Protein AF-A0A8J8BGA0-F1 (afdb_monomer)

pLDDT: mean 89.59, std 8.21, range [49.41, 97.62]

Radius of gyration: 19.97 Å; Cα contacts (8 Å, |Δi|>4): 51; chains: 1; bounding box: 51×30×55 Å

Mean predicted aligned error: 6.22 Å

Secondary structure (DSSP, 8-state):
-PPPP--S-HHHHHHHHHHHH--HHHHHHHHHHHHHTTGGGGHHHHHHHIIIIIHHHHHHHHHHHHHH-S-HHHHHHHH-GGGHHHHHHHHHHHHHHHHHHHHHHHHHHHHHHHTTTTTT-S-TT-

Foldseek 3Di:
DDDDDDDPDPVVVVVVVVVVVDDCCVVPVVQVCLVVVPNPVVVVVVVVCCVPPVVVVVCVVVVLCVVQVDQQLSSLCVVPVVRSVVSVVVVVVVVVCVVVVVVVVVVVVVVVVCVVVVVPDPDPPD

Sequence (126 aa):
MAQREQWGTRAGFIMAAVGSAIGLGNIWRFPYMAYDNGGGAFLIPYFFALLTAGIPIIIMEFGLGHKFKGSAPMSFAKAKQKWEWLGWWQVFVSFVISIYYVVVIAWALNYTLLATNLGWGEDTKA

Structure (mmCIF, N/CA/C/O backbone):
data_AF-A0A8J8BGA0-F1
#
_entry.id   AF-A0A8J8BGA0-F1
#
loop_
_atom_site.group_PDB
_atom_site.id
_atom_site.type_symbol
_atom_site.label_atom_id
_atom_site.label_alt_id
_atom_site.label_comp_id
_atom_site.label_asym_id
_atom_site.label_entity_id
_atom_site.label_seq_id
_atom_site.pdbx_PDB_ins_code
_atom_site.Cartn_x
_atom_site.Cartn_y
_atom_site.Cartn_z
_atom_site.occupancy
_atom_site.B_iso_or_equiv
_atom_site.auth_seq_id
_atom_site.auth_comp_id
_atom_site.auth_asym_id
_atom_site.auth_atom_id
_atom_site.pdbx_PDB_model_num
ATOM 1 N N . MET A 1 1 ? -5.602 0.100 32.604 1.00 49.41 1 MET A N 1
ATOM 2 C CA . MET A 1 1 ? -5.558 0.024 31.126 1.00 49.41 1 MET A CA 1
ATOM 3 C C . MET A 1 1 ? -4.138 0.350 30.706 1.00 49.41 1 MET A C 1
ATOM 5 O O . MET A 1 1 ? -3.647 1.382 31.138 1.00 49.41 1 MET A O 1
ATOM 9 N N . ALA A 1 2 ? -3.460 -0.528 29.964 1.00 59.03 2 ALA A N 1
ATOM 10 C CA . ALA A 1 2 ? -2.101 -0.251 29.497 1.00 59.03 2 ALA A CA 1
ATOM 11 C C . ALA A 1 2 ? -2.100 1.002 28.603 1.00 59.03 2 ALA A C 1
ATOM 13 O O . ALA A 1 2 ? -2.953 1.134 27.721 1.00 59.03 2 ALA A O 1
ATOM 14 N N . GLN A 1 3 ? -1.182 1.933 28.862 1.00 74.44 3 GLN A N 1
ATOM 15 C CA . GLN A 1 3 ? -0.995 3.122 28.037 1.00 74.44 3 GLN A CA 1
ATOM 16 C C . GLN A 1 3 ? -0.490 2.675 26.662 1.00 74.44 3 GLN A C 1
ATOM 18 O O . GLN A 1 3 ? 0.515 1.981 26.561 1.00 74.44 3 GLN A O 1
ATOM 23 N N . ARG A 1 4 ? -1.242 2.992 25.604 1.00 71.69 4 ARG A N 1
ATOM 24 C CA . ARG A 1 4 ? -0.889 2.584 24.241 1.00 71.69 4 ARG A CA 1
ATOM 25 C C . ARG A 1 4 ? 0.248 3.465 23.733 1.00 71.69 4 ARG A C 1
ATOM 27 O O . ARG A 1 4 ? 0.137 4.688 23.816 1.00 71.69 4 ARG A O 1
ATOM 34 N N . GLU A 1 5 ? 1.266 2.833 23.162 1.00 82.44 5 GLU A N 1
ATOM 35 C CA . GLU A 1 5 ? 2.367 3.524 22.492 1.00 82.44 5 GLU A CA 1
ATOM 36 C C . GLU A 1 5 ? 1.842 4.479 21.413 1.00 82.44 5 GLU A C 1
ATOM 38 O O . GLU A 1 5 ? 0.930 4.147 20.644 1.00 82.44 5 GLU A O 1
ATOM 43 N N . GLN A 1 6 ? 2.405 5.686 21.383 1.00 84.50 6 GLN A N 1
ATOM 44 C CA . GLN A 1 6 ? 2.086 6.723 20.407 1.00 84.50 6 GLN A CA 1
ATOM 45 C C . GLN A 1 6 ? 3.331 7.077 19.604 1.00 84.50 6 GLN A C 1
ATOM 47 O O . GLN A 1 6 ? 4.459 6.951 20.072 1.00 84.50 6 GLN A O 1
ATOM 52 N N . TRP A 1 7 ? 3.118 7.558 18.385 1.00 85.25 7 TRP A N 1
ATOM 53 C CA . TRP A 1 7 ? 4.201 8.064 17.556 1.00 85.25 7 TRP A CA 1
ATOM 54 C C . TRP A 1 7 ? 4.848 9.285 18.211 1.00 85.25 7 TRP A C 1
ATOM 56 O O . TRP A 1 7 ? 4.148 10.224 18.586 1.00 85.25 7 TRP A O 1
ATOM 66 N N . GLY A 1 8 ? 6.181 9.295 18.287 1.00 85.06 8 GLY A N 1
ATOM 67 C CA . GLY A 1 8 ? 6.930 10.416 18.864 1.00 85.06 8 GLY A CA 1
ATOM 68 C C . GLY A 1 8 ? 6.758 11.732 18.094 1.00 85.06 8 GLY A C 1
ATOM 69 O O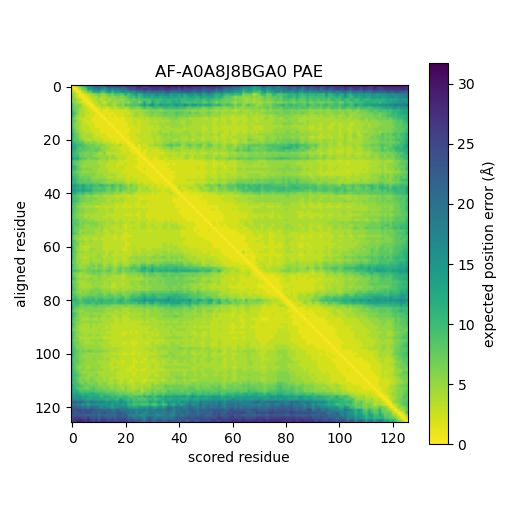 . GLY A 1 8 ? 6.835 12.803 18.686 1.00 85.06 8 GLY A O 1
ATOM 70 N N . THR A 1 9 ? 6.481 11.676 16.783 1.00 92.12 9 THR A N 1
ATOM 71 C CA . THR A 1 9 ? 6.176 12.859 15.961 1.00 92.12 9 THR A CA 1
ATOM 72 C C . THR A 1 9 ? 5.111 12.565 14.902 1.00 92.12 9 THR A C 1
ATOM 74 O O . THR A 1 9 ? 4.989 11.445 14.401 1.00 92.12 9 THR A O 1
ATOM 77 N N . ARG A 1 10 ? 4.363 13.604 14.495 1.00 88.62 10 ARG A N 1
ATOM 78 C CA . ARG A 1 10 ? 3.421 13.519 13.361 1.00 88.62 10 ARG A CA 1
ATOM 79 C C . ARG A 1 10 ? 4.135 13.218 12.044 1.00 88.62 10 ARG A C 1
ATOM 81 O O . ARG A 1 10 ? 3.620 12.453 11.239 1.00 88.62 10 ARG A O 1
ATOM 88 N N . ALA A 1 11 ? 5.322 13.790 11.844 1.00 91.44 11 ALA A N 1
ATOM 89 C CA . ALA A 1 11 ? 6.128 13.542 10.654 1.00 91.44 11 ALA A CA 1
ATOM 90 C C . ALA A 1 11 ? 6.530 12.062 10.543 1.00 91.44 11 ALA A C 1
ATOM 92 O O . ALA A 1 11 ? 6.404 11.483 9.468 1.00 91.44 11 ALA A O 1
ATOM 93 N N . GLY A 1 12 ? 6.925 11.427 11.654 1.00 91.19 12 GLY A N 1
ATOM 94 C CA . GLY A 1 12 ? 7.230 9.993 11.690 1.00 91.19 12 GLY A CA 1
ATOM 95 C C . GLY A 1 12 ? 6.030 9.125 11.308 1.00 91.19 12 GLY A C 1
ATOM 96 O O . GLY A 1 12 ? 6.167 8.209 10.501 1.00 91.19 12 GLY A O 1
ATOM 97 N N . PHE A 1 13 ? 4.838 9.465 11.808 1.00 89.06 13 PHE A N 1
ATOM 98 C CA . PHE A 1 13 ? 3.602 8.785 11.413 1.00 89.06 13 PHE A CA 1
ATOM 99 C C . PHE A 1 13 ? 3.308 8.928 9.911 1.00 89.06 13 PHE A C 1
ATOM 101 O O . PHE A 1 13 ? 3.004 7.938 9.248 1.00 89.06 13 PHE A O 1
ATOM 108 N N . ILE A 1 14 ? 3.428 10.143 9.362 1.00 90.94 14 ILE A N 1
ATOM 109 C CA . ILE A 1 14 ? 3.180 10.401 7.936 1.00 90.94 14 ILE A CA 1
ATOM 110 C C . ILE A 1 14 ? 4.177 9.627 7.069 1.00 90.94 14 ILE A C 1
ATOM 112 O O . ILE A 1 14 ? 3.763 8.983 6.110 1.00 90.94 14 ILE A O 1
ATOM 116 N N . MET A 1 15 ? 5.466 9.631 7.416 1.00 92.00 15 MET A N 1
ATOM 117 C CA . MET A 1 15 ? 6.483 8.884 6.669 1.00 92.00 15 MET A CA 1
ATOM 118 C C . MET A 1 15 ? 6.222 7.375 6.687 1.00 92.00 15 MET A C 1
ATOM 120 O O . MET A 1 15 ? 6.322 6.737 5.642 1.00 92.00 15 MET A O 1
ATOM 124 N N . ALA A 1 16 ? 5.821 6.809 7.830 1.00 91.19 16 ALA A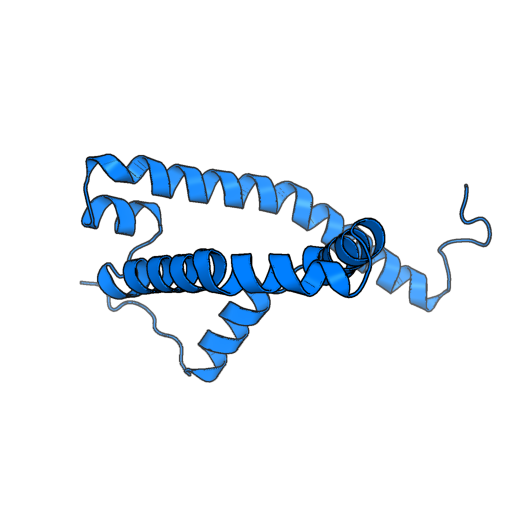 N 1
ATOM 125 C CA . ALA A 1 16 ? 5.450 5.397 7.915 1.00 91.19 16 ALA A CA 1
ATOM 126 C C . ALA A 1 16 ? 4.222 5.068 7.046 1.00 91.19 16 ALA A C 1
ATOM 128 O O . ALA A 1 16 ? 4.213 4.058 6.343 1.00 91.19 16 ALA A O 1
ATOM 129 N N . ALA A 1 17 ? 3.205 5.937 7.043 1.00 89.69 17 ALA A N 1
ATOM 130 C CA . ALA A 1 17 ? 2.012 5.763 6.216 1.00 89.69 17 ALA A CA 1
ATOM 131 C C . ALA A 1 17 ? 2.329 5.855 4.713 1.00 89.69 17 ALA A C 1
ATOM 133 O O . ALA A 1 17 ? 1.889 5.008 3.939 1.00 89.69 17 ALA A O 1
ATOM 134 N N . VAL A 1 18 ? 3.131 6.841 4.300 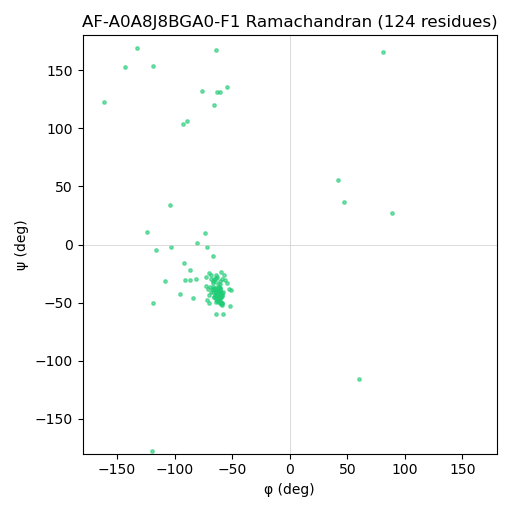1.00 91.25 18 VAL A N 1
ATOM 135 C CA . VAL A 1 18 ? 3.571 7.002 2.904 1.00 91.25 18 VAL A CA 1
ATOM 136 C C . VAL A 1 18 ? 4.434 5.818 2.467 1.00 91.25 18 VAL A C 1
ATOM 138 O O . VAL A 1 18 ? 4.199 5.264 1.396 1.00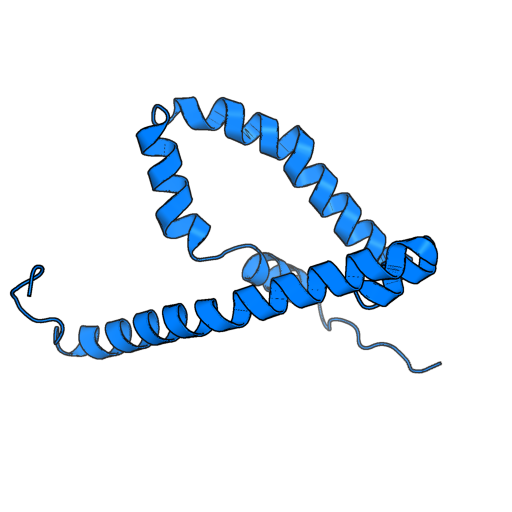 91.25 18 VAL A O 1
ATOM 141 N N . GLY A 1 19 ? 5.372 5.374 3.308 1.00 89.50 19 GLY A N 1
ATOM 142 C CA . GLY A 1 19 ? 6.199 4.195 3.038 1.00 89.50 19 GLY A CA 1
ATOM 143 C C . GLY A 1 19 ? 5.384 2.905 2.911 1.00 89.50 19 GLY A C 1
ATOM 144 O O . GLY A 1 19 ? 5.703 2.062 2.083 1.00 89.50 19 GLY A O 1
ATOM 145 N N . SER A 1 20 ? 4.291 2.772 3.670 1.00 88.62 20 SER A N 1
ATOM 146 C CA . SER A 1 20 ? 3.358 1.649 3.524 1.00 88.62 20 SER A CA 1
ATOM 147 C C . SER A 1 20 ? 2.496 1.736 2.258 1.00 88.62 20 SER A C 1
ATOM 149 O O . SER A 1 20 ? 2.036 0.703 1.777 1.00 88.62 20 SER A O 1
ATOM 151 N N . ALA A 1 21 ? 2.223 2.940 1.748 1.00 88.75 21 ALA A N 1
ATOM 152 C CA . ALA A 1 21 ? 1.365 3.152 0.581 1.00 88.75 21 ALA A CA 1
ATOM 153 C C . ALA A 1 21 ? 2.131 3.063 -0.751 1.00 88.75 21 ALA A C 1
ATOM 155 O O . ALA A 1 21 ? 1.563 2.669 -1.771 1.00 88.75 21 ALA A O 1
ATOM 156 N N . ILE A 1 22 ? 3.415 3.435 -0.765 1.00 89.12 22 ILE A N 1
ATOM 157 C CA . ILE A 1 22 ? 4.257 3.399 -1.963 1.00 89.12 22 ILE A CA 1
ATOM 158 C C . ILE A 1 22 ? 4.939 2.031 -2.069 1.00 89.12 22 ILE A C 1
ATOM 160 O O . ILE A 1 22 ? 5.890 1.740 -1.353 1.00 89.12 22 ILE A O 1
ATOM 164 N N . GLY A 1 23 ? 4.467 1.201 -3.002 1.00 87.44 23 GLY A N 1
ATOM 165 C CA . GLY A 1 23 ? 5.055 -0.108 -3.306 1.00 87.44 23 GLY A CA 1
ATOM 166 C C . GLY A 1 23 ? 5.539 -0.242 -4.751 1.00 87.44 23 GLY A C 1
ATOM 167 O O . GLY A 1 23 ? 5.395 0.671 -5.565 1.00 87.44 23 GLY A O 1
ATOM 168 N N . LEU A 1 24 ? 6.038 -1.434 -5.098 1.00 86.81 24 LEU A N 1
ATOM 169 C CA . LEU A 1 24 ? 6.511 -1.774 -6.452 1.00 86.81 24 LEU A CA 1
ATOM 170 C C . LEU A 1 24 ? 5.439 -1.558 -7.531 1.00 86.81 24 LEU A C 1
ATOM 172 O O . LEU A 1 24 ? 5.751 -1.183 -8.658 1.00 86.81 24 LEU A O 1
ATOM 176 N N . GLY A 1 25 ? 4.161 -1.718 -7.167 1.00 86.00 25 GLY A N 1
ATOM 177 C CA . GLY A 1 25 ? 3.020 -1.432 -8.038 1.00 86.00 25 GLY A CA 1
ATOM 178 C C . GLY A 1 25 ? 3.069 -0.038 -8.672 1.00 86.00 25 GLY A C 1
ATOM 179 O O . GLY A 1 25 ? 2.787 0.094 -9.864 1.00 86.00 25 GLY A O 1
ATOM 180 N N . ASN A 1 26 ? 3.501 0.975 -7.917 1.00 90.62 26 ASN A N 1
ATOM 181 C CA . ASN A 1 26 ? 3.596 2.349 -8.413 1.00 90.62 26 ASN A CA 1
ATOM 182 C C . ASN A 1 26 ? 4.726 2.521 -9.437 1.00 90.62 26 ASN A C 1
ATOM 184 O O . ASN A 1 26 ? 4.648 3.411 -10.276 1.00 90.62 26 ASN A O 1
ATOM 188 N N . ILE A 1 27 ? 5.749 1.664 -9.388 1.00 89.38 27 ILE A N 1
ATOM 189 C CA . ILE A 1 27 ? 6.915 1.728 -10.274 1.00 89.38 27 ILE A CA 1
ATOM 190 C C . ILE A 1 27 ? 6.623 1.033 -11.603 1.00 89.38 27 ILE A C 1
ATOM 192 O O . ILE A 1 27 ? 6.923 1.586 -12.653 1.00 89.38 27 ILE A O 1
ATOM 196 N N . TRP A 1 28 ? 6.027 -0.164 -11.580 1.00 89.31 28 TRP A N 1
ATOM 197 C CA . TRP A 1 28 ? 5.898 -0.980 -12.796 1.00 89.31 28 TRP A CA 1
ATOM 198 C C . TRP A 1 28 ? 4.483 -1.077 -13.376 1.00 89.31 28 TRP A C 1
ATOM 200 O O . TRP A 1 28 ? 4.313 -1.162 -14.586 1.00 89.31 28 TRP A O 1
ATOM 210 N N . ARG A 1 29 ? 3.439 -1.026 -12.542 1.00 92.56 29 ARG A N 1
ATOM 211 C CA . ARG A 1 29 ? 2.069 -1.381 -12.929 1.00 92.56 29 ARG A CA 1
ATOM 212 C C . ARG A 1 29 ? 1.314 -0.133 -13.318 1.00 92.56 29 ARG A C 1
ATOM 214 O O . ARG A 1 29 ? 0.607 -0.156 -14.313 1.00 92.56 29 ARG A O 1
ATOM 221 N N . PHE A 1 30 ? 1.476 0.950 -12.559 1.00 93.94 30 PHE A N 1
ATOM 222 C CA . PHE A 1 30 ? 0.858 2.222 -12.912 1.00 93.94 30 PHE A CA 1
ATOM 223 C C . PHE A 1 30 ? 1.309 2.717 -14.300 1.00 93.94 30 PHE A C 1
ATOM 225 O O . PHE A 1 30 ? 0.429 2.963 -15.123 1.00 93.94 30 PHE A O 1
ATOM 232 N N . PRO A 1 31 ? 2.618 2.777 -14.631 1.00 94.06 31 PRO A N 1
ATOM 233 C CA . PRO A 1 31 ? 3.043 3.208 -15.964 1.00 94.06 31 PRO A CA 1
ATOM 234 C C . PRO A 1 31 ? 2.591 2.251 -17.065 1.00 94.06 31 PRO A C 1
ATOM 236 O O . PRO A 1 31 ? 2.155 2.708 -18.116 1.00 94.06 31 PRO A O 1
ATOM 239 N N . TYR A 1 32 ? 2.635 0.938 -16.809 1.00 94.00 32 TYR A N 1
ATOM 240 C CA . TYR A 1 32 ? 2.159 -0.071 -17.755 1.00 94.00 32 TYR A CA 1
ATOM 241 C C . TYR A 1 32 ? 0.666 0.094 -18.067 1.00 94.00 32 TYR A C 1
ATOM 243 O O . TYR A 1 32 ? 0.286 0.176 -19.229 1.00 94.00 32 TYR A O 1
ATOM 251 N N . MET A 1 33 ? -0.177 0.228 -17.038 1.00 94.38 33 MET A N 1
ATOM 252 C CA . MET A 1 33 ? -1.615 0.445 -17.214 1.00 94.38 33 MET A CA 1
ATOM 253 C C . MET A 1 33 ? -1.902 1.776 -17.907 1.00 94.38 33 MET A C 1
ATOM 255 O O . MET A 1 33 ? -2.766 1.822 -18.776 1.00 94.38 33 MET A O 1
ATOM 259 N N . ALA A 1 34 ? -1.182 2.843 -17.552 1.00 94.69 34 ALA A N 1
ATOM 260 C CA . ALA A 1 34 ? -1.329 4.129 -18.219 1.00 94.69 34 ALA A CA 1
ATOM 261 C C . ALA A 1 34 ? -0.985 4.011 -19.706 1.00 94.69 34 ALA A C 1
ATOM 263 O O . ALA A 1 34 ? -1.768 4.452 -20.536 1.00 94.69 34 ALA A O 1
ATOM 264 N N . TYR A 1 35 ? 0.132 3.366 -20.048 1.00 94.12 35 TYR A N 1
ATOM 265 C CA . TYR A 1 35 ? 0.539 3.143 -21.434 1.00 94.12 35 TYR A CA 1
ATOM 266 C C . TYR A 1 35 ? -0.508 2.344 -22.225 1.00 94.12 35 TYR A C 1
ATOM 268 O O . TYR A 1 35 ? -0.964 2.809 -23.268 1.00 94.12 35 TYR A O 1
ATOM 276 N N . ASP A 1 36 ? -0.943 1.200 -21.694 1.00 95.88 36 ASP A N 1
ATOM 277 C CA . ASP A 1 36 ? -1.869 0.281 -22.369 1.00 95.88 36 ASP A CA 1
ATOM 278 C C . ASP A 1 36 ? -3.291 0.862 -22.521 1.00 95.88 36 ASP A C 1
ATOM 280 O O . ASP A 1 36 ? -4.010 0.546 -23.464 1.00 95.88 36 ASP A O 1
ATOM 284 N N . ASN A 1 37 ? -3.691 1.786 -21.637 1.00 94.88 37 ASN A N 1
ATOM 285 C CA . ASN A 1 37 ? -5.031 2.388 -21.619 1.00 94.88 37 ASN A CA 1
ATOM 286 C C . ASN A 1 37 ? -5.068 3.820 -22.187 1.00 94.88 37 ASN A C 1
ATOM 288 O O . ASN A 1 37 ? -5.846 4.662 -21.732 1.00 94.88 37 ASN A O 1
ATOM 292 N N . GLY A 1 38 ? -4.240 4.114 -23.192 1.00 91.88 38 GLY A N 1
ATOM 293 C CA . GLY A 1 38 ? -4.290 5.394 -23.914 1.00 91.88 38 GLY A CA 1
ATOM 294 C C . GLY A 1 38 ? -3.428 6.509 -23.311 1.00 91.88 38 GLY A C 1
ATOM 295 O O . GLY A 1 38 ? -3.725 7.695 -23.478 1.00 91.88 38 GLY A O 1
ATOM 296 N N . GLY A 1 39 ? -2.356 6.148 -22.605 1.00 93.56 39 GLY A N 1
ATOM 297 C CA . GLY A 1 39 ? -1.348 7.064 -22.074 1.00 93.56 39 GLY A CA 1
ATOM 298 C C . GLY A 1 39 ? -1.933 8.093 -21.110 1.00 93.56 39 GLY A C 1
ATOM 299 O O . GLY A 1 39 ? -2.450 7.766 -20.045 1.00 93.56 39 GLY A O 1
ATOM 300 N N . GLY A 1 40 ? -1.860 9.370 -21.489 1.00 92.62 40 GLY A N 1
ATOM 301 C CA . GLY A 1 40 ? -2.378 10.471 -20.674 1.00 92.62 40 GLY A CA 1
ATOM 302 C C . GLY A 1 40 ? -3.898 10.443 -20.475 1.00 92.62 40 GLY A C 1
ATOM 303 O O . GLY A 1 40 ? -4.378 10.922 -19.450 1.00 92.62 40 GLY A O 1
ATOM 304 N N . ALA A 1 41 ? -4.662 9.846 -21.399 1.00 95.12 41 ALA A N 1
ATOM 305 C CA . ALA A 1 41 ? -6.121 9.766 -21.281 1.00 95.12 41 ALA A CA 1
ATOM 306 C C . ALA A 1 41 ? -6.565 8.897 -20.090 1.00 95.12 41 ALA A C 1
ATOM 308 O O . ALA A 1 41 ? -7.580 9.197 -19.460 1.00 95.12 41 ALA A O 1
ATOM 309 N N . PHE A 1 42 ? -5.768 7.888 -19.718 1.00 95.62 42 PHE A N 1
ATOM 310 C CA . PHE A 1 42 ? -5.997 7.038 -18.545 1.00 95.62 42 PHE A CA 1
ATOM 311 C C . PHE A 1 42 ? -6.087 7.833 -17.232 1.00 95.62 42 PHE A C 1
ATOM 313 O O . PHE A 1 42 ? -6.762 7.413 -16.290 1.00 95.62 42 PHE A O 1
ATOM 320 N N . LEU A 1 43 ? -5.460 9.013 -17.162 1.00 95.44 43 LEU A N 1
ATOM 321 C CA . LEU A 1 43 ? -5.481 9.840 -15.957 1.00 95.44 43 LEU A CA 1
ATOM 322 C C . LEU A 1 43 ? -6.888 10.336 -15.601 1.00 95.44 43 LEU A C 1
ATOM 324 O O . LEU A 1 43 ? -7.179 10.516 -14.422 1.00 95.44 43 LEU A O 1
ATOM 328 N N . ILE A 1 44 ? -7.778 10.515 -16.582 1.00 96.31 44 ILE A N 1
ATOM 329 C CA . ILE A 1 44 ? -9.146 10.996 -16.344 1.00 96.31 44 ILE A CA 1
ATOM 330 C C . ILE A 1 44 ? -9.949 9.994 -15.489 1.00 96.31 44 ILE A C 1
ATOM 332 O O . ILE A 1 44 ? -10.361 10.364 -14.384 1.00 96.31 44 ILE A O 1
ATOM 336 N N . PRO A 1 45 ? -10.155 8.728 -15.917 1.00 95.88 45 PRO A N 1
ATOM 337 C CA . PRO A 1 45 ? -10.835 7.741 -15.081 1.00 95.88 45 PRO A CA 1
ATOM 338 C C . PRO A 1 4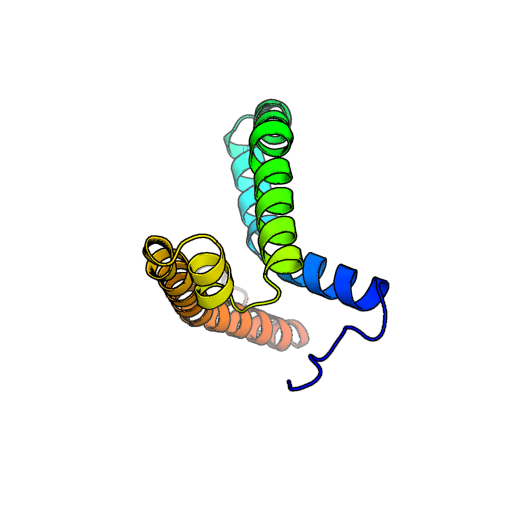5 ? -10.042 7.407 -13.810 1.00 95.88 45 PRO A C 1
ATOM 340 O O . PRO A 1 45 ? -10.655 7.150 -12.773 1.00 95.88 45 PRO A O 1
ATOM 343 N N . TYR A 1 46 ? -8.704 7.465 -13.845 1.00 95.44 46 TYR A N 1
ATOM 344 C CA . TYR A 1 46 ? -7.869 7.262 -12.659 1.00 95.44 46 TYR A CA 1
ATOM 345 C C . TYR A 1 46 ? -8.159 8.298 -11.565 1.00 95.44 46 TYR A C 1
ATOM 347 O O . TYR A 1 46 ? -8.428 7.925 -10.423 1.00 95.44 46 TYR A O 1
ATOM 355 N N . PHE A 1 47 ? -8.164 9.594 -11.896 1.00 96.38 47 PHE A N 1
ATOM 356 C CA . PHE A 1 47 ? -8.477 10.644 -10.927 1.00 96.38 47 PHE A CA 1
ATOM 357 C C . PHE A 1 47 ? -9.927 10.581 -10.463 1.00 96.38 47 PHE A C 1
ATOM 359 O O . PHE A 1 47 ? -10.192 10.782 -9.279 1.00 96.38 47 PHE A O 1
ATOM 366 N N . PHE A 1 48 ? -10.862 10.240 -11.350 1.00 97.62 48 PHE A N 1
ATOM 367 C CA . PHE A 1 48 ? -12.250 10.030 -10.953 1.00 97.62 48 PHE A CA 1
ATOM 368 C C . PHE A 1 48 ? -12.373 8.921 -9.894 1.00 97.62 48 PHE A C 1
ATOM 370 O O . PHE A 1 48 ? -12.958 9.146 -8.834 1.00 97.62 48 PHE A O 1
ATOM 377 N N . ALA A 1 49 ? -11.766 7.752 -10.125 1.00 96.62 49 ALA A N 1
ATOM 378 C CA . ALA A 1 49 ? -11.755 6.648 -9.163 1.00 96.62 49 ALA A CA 1
ATOM 379 C C . ALA A 1 49 ? -10.997 7.001 -7.870 1.00 96.62 49 ALA A C 1
ATOM 381 O O . ALA A 1 49 ? -11.424 6.635 -6.773 1.00 96.62 49 ALA A O 1
ATOM 382 N N . LEU A 1 50 ? -9.899 7.755 -7.973 1.00 95.81 50 LEU A N 1
ATOM 383 C CA . LEU A 1 50 ? -9.130 8.216 -6.819 1.00 95.81 50 LEU A CA 1
ATOM 384 C C . LEU A 1 50 ? -9.968 9.122 -5.910 1.00 95.81 50 LEU A C 1
ATOM 386 O O . LEU A 1 50 ? -9.992 8.914 -4.700 1.00 95.81 50 LEU A O 1
ATOM 390 N N . LEU A 1 51 ? -10.663 10.107 -6.480 1.00 96.88 51 LEU A N 1
ATOM 391 C CA . LEU A 1 51 ? -11.455 11.071 -5.716 1.00 96.88 51 LEU A CA 1
ATOM 392 C C . LEU A 1 51 ? -12.738 10.453 -5.144 1.00 96.88 51 LEU A C 1
ATOM 394 O O . LEU A 1 51 ? -13.142 10.808 -4.039 1.00 96.88 51 LEU A O 1
ATOM 398 N N . THR A 1 52 ? -13.376 9.533 -5.874 1.00 96.69 52 THR A N 1
ATOM 399 C CA . THR A 1 52 ? -14.681 8.963 -5.486 1.00 96.69 52 THR A CA 1
ATOM 400 C C . THR A 1 52 ? -14.583 7.701 -4.636 1.00 96.69 52 THR A C 1
ATOM 402 O O . THR A 1 52 ? -15.449 7.475 -3.794 1.00 96.69 52 THR A O 1
ATOM 405 N N . ALA A 1 53 ? -13.541 6.889 -4.817 1.00 95.31 53 ALA A N 1
ATOM 406 C CA . ALA A 1 53 ? -13.358 5.638 -4.084 1.00 95.31 53 ALA A CA 1
ATOM 407 C C . ALA A 1 53 ? -12.068 5.641 -3.257 1.00 95.31 53 ALA A C 1
ATOM 409 O O . ALA A 1 53 ? -12.119 5.391 -2.056 1.00 95.31 53 ALA A O 1
ATOM 410 N N . GLY A 1 54 ? -10.923 5.981 -3.856 1.00 94.44 54 GLY A N 1
ATOM 411 C CA . GLY A 1 54 ? -9.620 5.898 -3.185 1.00 94.44 54 GLY A CA 1
ATOM 412 C C . GLY A 1 54 ? -9.533 6.732 -1.902 1.00 94.44 54 GLY A C 1
ATOM 413 O O . GLY A 1 54 ? -9.323 6.192 -0.815 1.00 94.44 54 GLY A O 1
ATOM 414 N N . ILE A 1 55 ? -9.733 8.048 -2.013 1.00 94.94 55 ILE A N 1
ATOM 415 C CA . ILE A 1 55 ? -9.658 8.978 -0.877 1.00 94.94 55 ILE A CA 1
ATOM 416 C C . ILE A 1 55 ? -10.733 8.666 0.180 1.00 94.94 55 ILE A C 1
ATOM 418 O O . ILE A 1 55 ? -10.371 8.549 1.355 1.00 94.94 55 ILE A O 1
ATOM 422 N N . PRO A 1 56 ? -12.024 8.480 -0.170 1.00 96.31 56 PRO A N 1
ATOM 423 C CA . PRO A 1 56 ? -13.049 8.177 0.828 1.00 96.31 56 PRO A CA 1
ATOM 424 C C . PRO A 1 56 ? -12.794 6.883 1.606 1.00 96.31 56 PRO A C 1
ATOM 426 O O . PRO A 1 56 ? -13.003 6.862 2.819 1.00 96.31 56 PRO A O 1
ATOM 429 N N . ILE A 1 57 ? -12.305 5.825 0.947 1.00 94.94 57 ILE A N 1
ATOM 430 C CA . ILE A 1 57 ? -11.986 4.552 1.613 1.00 94.94 57 ILE A CA 1
ATOM 431 C C . ILE A 1 57 ? -10.828 4.735 2.599 1.00 94.94 57 ILE A C 1
ATOM 433 O O . ILE A 1 57 ? -10.943 4.324 3.751 1.00 94.94 57 ILE A O 1
ATOM 437 N N . ILE A 1 58 ? -9.756 5.427 2.202 1.00 93.38 58 ILE A N 1
ATOM 438 C CA . ILE A 1 58 ? -8.613 5.701 3.088 1.00 93.38 58 ILE A CA 1
ATOM 439 C C . ILE A 1 58 ? -9.043 6.521 4.315 1.00 93.38 58 ILE A C 1
ATOM 441 O O . ILE A 1 58 ? -8.657 6.209 5.444 1.00 93.38 58 ILE A O 1
ATOM 445 N N . ILE A 1 59 ? -9.875 7.552 4.124 1.00 93.62 59 ILE A N 1
ATOM 446 C CA . ILE A 1 59 ? -10.418 8.352 5.234 1.00 93.62 59 ILE A CA 1
ATOM 447 C C . ILE A 1 59 ? -11.264 7.478 6.166 1.00 93.62 59 ILE A C 1
ATOM 449 O O . ILE A 1 59 ? -11.164 7.607 7.388 1.00 93.62 59 ILE A O 1
ATOM 453 N N . MET A 1 60 ? -12.075 6.575 5.611 1.00 93.06 60 MET A N 1
ATOM 454 C CA . MET A 1 60 ? -12.891 5.646 6.389 1.00 93.06 60 MET A CA 1
ATOM 455 C C . MET A 1 60 ? -12.025 4.705 7.237 1.00 93.06 60 MET A C 1
ATOM 457 O O . MET A 1 60 ? -12.286 4.554 8.432 1.00 93.06 60 MET A O 1
ATOM 461 N N . GLU A 1 61 ? -10.977 4.115 6.660 1.00 90.81 61 GLU A N 1
ATOM 462 C CA . GLU A 1 61 ? -10.064 3.210 7.367 1.00 90.81 61 GLU A CA 1
ATOM 463 C C . GLU A 1 61 ? -9.290 3.924 8.481 1.00 90.81 61 GLU A C 1
ATOM 465 O O . GLU A 1 61 ? -9.267 3.453 9.625 1.00 90.81 61 GLU A O 1
ATOM 470 N N . PHE A 1 62 ? -8.727 5.104 8.198 1.00 89.19 62 PHE A N 1
ATOM 471 C CA . PHE A 1 62 ? -8.062 5.908 9.224 1.00 89.19 62 PHE A CA 1
ATOM 472 C C . PHE A 1 62 ? -9.034 6.361 10.315 1.00 89.19 62 PHE A C 1
ATOM 474 O O . PHE A 1 62 ? -8.689 6.318 11.499 1.00 89.19 62 PHE A O 1
ATOM 481 N N . GLY A 1 63 ? -10.259 6.743 9.948 1.00 91.12 63 GLY A N 1
ATOM 482 C CA . GLY A 1 63 ? -11.314 7.102 10.893 1.00 91.12 63 GLY A CA 1
ATOM 483 C C . GLY A 1 63 ? -11.680 5.944 11.823 1.00 91.12 63 GLY A C 1
ATOM 484 O O . GLY A 1 63 ? -11.775 6.133 13.039 1.00 91.12 63 GLY A O 1
ATOM 485 N N . LEU A 1 64 ? -11.814 4.730 11.280 1.00 90.94 64 LEU A N 1
ATOM 486 C CA . LEU A 1 64 ? -12.081 3.512 12.048 1.00 90.94 64 LEU A CA 1
ATOM 487 C C . LEU A 1 64 ? -10.941 3.221 13.037 1.00 90.94 64 LEU A C 1
ATOM 489 O O . LEU A 1 64 ? -11.184 3.028 14.233 1.00 90.94 64 LEU A O 1
ATOM 493 N N . GLY A 1 65 ? -9.695 3.251 12.555 1.00 88.56 65 GLY A N 1
ATOM 494 C CA . GLY A 1 65 ? -8.503 3.030 13.374 1.00 88.56 65 GLY A CA 1
ATOM 495 C C . GLY A 1 65 ? -8.345 4.072 14.485 1.00 88.56 65 GLY A C 1
ATOM 496 O O . GLY A 1 65 ? -8.051 3.720 15.630 1.00 88.56 65 GLY A O 1
ATOM 497 N N . HIS A 1 66 ? -8.613 5.346 14.185 1.00 87.38 66 HIS A N 1
ATOM 498 C CA . HIS A 1 66 ? -8.518 6.437 15.154 1.00 87.38 66 HIS A CA 1
ATOM 499 C C . HIS A 1 66 ? -9.629 6.389 16.213 1.00 8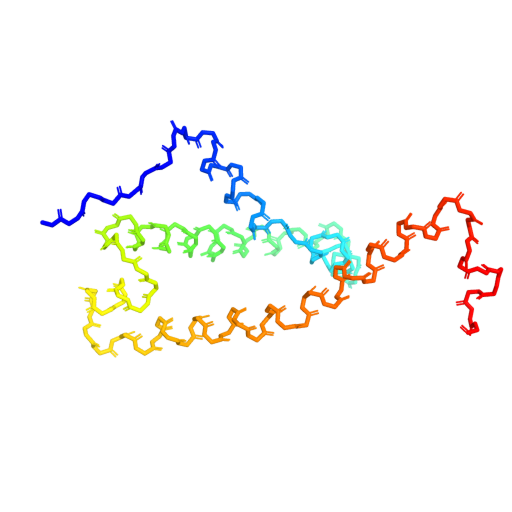7.38 66 HIS A C 1
ATOM 501 O O . HIS A 1 66 ? -9.366 6.652 17.389 1.00 87.38 66 HIS A O 1
ATOM 507 N N . LYS A 1 67 ? -10.859 6.025 15.821 1.00 88.94 67 LYS A N 1
ATOM 508 C CA . LYS A 1 67 ? -12.016 5.933 16.723 1.00 88.94 67 LYS A CA 1
ATOM 509 C C . LYS A 1 67 ? -11.897 4.761 17.692 1.00 88.94 67 LYS A C 1
ATOM 511 O O . LYS A 1 67 ? -12.070 4.934 18.895 1.00 88.94 67 LYS A O 1
ATOM 516 N N . PHE A 1 68 ? -11.615 3.565 17.178 1.00 89.00 68 PHE A N 1
ATOM 517 C CA . PHE A 1 68 ? -11.653 2.342 17.983 1.00 89.00 68 PHE A CA 1
ATOM 518 C C . PHE A 1 68 ? -10.312 1.977 18.616 1.00 89.00 68 PHE A C 1
ATOM 520 O O . PHE A 1 68 ? -10.296 1.171 19.559 1.00 89.00 68 PHE A O 1
ATOM 527 N N . LYS A 1 69 ? -9.214 2.583 18.131 1.00 83.81 69 LYS A N 1
ATOM 528 C CA . LYS A 1 69 ? -7.842 2.415 18.632 1.00 83.81 69 LYS A CA 1
ATOM 529 C C . LYS A 1 69 ? -7.574 0.943 18.943 1.00 83.81 69 LYS A C 1
ATOM 531 O O . LYS A 1 69 ? -7.287 0.580 20.081 1.00 83.81 69 LYS A O 1
ATOM 536 N N . GLY A 1 70 ? -7.772 0.078 17.953 1.00 83.81 70 GLY A N 1
ATOM 537 C CA . GLY A 1 70 ? -7.639 -1.379 18.033 1.00 83.81 70 GLY A CA 1
ATOM 538 C C . GLY A 1 70 ? -6.813 -1.918 16.865 1.00 83.81 70 GLY A C 1
ATOM 539 O O . GLY A 1 70 ? -6.508 -1.176 15.935 1.00 83.81 70 GLY A O 1
ATOM 540 N N . SER A 1 71 ? -6.419 -3.191 16.918 1.00 86.62 71 SER A N 1
ATOM 541 C CA . SER A 1 71 ? -5.992 -3.922 15.711 1.00 86.62 71 SER A CA 1
ATOM 542 C C . SER A 1 71 ? -7.166 -4.048 14.729 1.00 86.62 71 SER A C 1
ATOM 544 O O . SER A 1 71 ? -8.302 -3.781 15.121 1.00 86.62 71 SER A O 1
ATOM 546 N N . ALA A 1 72 ? -6.937 -4.455 13.474 1.00 89.12 72 ALA A N 1
ATOM 547 C CA . ALA A 1 72 ? -8.024 -4.572 12.493 1.00 89.12 72 ALA A CA 1
ATOM 548 C C . ALA A 1 72 ? -9.217 -5.414 13.016 1.00 89.12 72 ALA A C 1
ATOM 550 O O . ALA A 1 72 ? -10.314 -4.855 13.098 1.00 89.12 72 ALA A O 1
ATOM 551 N N . PRO A 1 73 ? -9.044 -6.658 13.523 1.00 90.62 73 PRO A N 1
ATOM 552 C CA . PRO A 1 73 ? -10.158 -7.437 14.086 1.00 90.62 73 PRO A CA 1
ATOM 553 C C . PRO A 1 73 ? -10.853 -6.741 15.259 1.00 90.62 73 PRO A C 1
ATOM 555 O O . PRO A 1 73 ? -12.078 -6.665 15.307 1.00 90.62 73 PRO A O 1
ATOM 558 N N . MET A 1 74 ? -10.077 -6.150 16.173 1.00 89.38 74 MET A N 1
ATOM 559 C CA . MET A 1 74 ? -10.616 -5.468 17.351 1.00 89.38 74 MET A CA 1
ATOM 560 C C . MET A 1 74 ? -11.406 -4.204 16.983 1.00 89.38 74 MET A C 1
ATOM 562 O O . MET A 1 74 ? -12.426 -3.913 17.605 1.00 89.38 74 MET A O 1
ATOM 566 N N . SER A 1 75 ? -10.952 -3.441 15.988 1.00 90.81 75 SER A N 1
ATOM 567 C CA . SER A 1 75 ? -11.640 -2.235 15.518 1.00 90.81 75 SER A CA 1
ATOM 568 C C . SER A 1 75 ? -12.977 -2.585 14.863 1.00 90.81 75 SER A C 1
ATOM 570 O O . SER A 1 75 ? -13.980 -1.934 15.153 1.00 90.81 75 SER A O 1
ATOM 572 N N . PHE A 1 76 ? -13.027 -3.661 14.068 1.00 90.50 76 PHE A N 1
ATOM 573 C CA . PHE A 1 76 ? -14.284 -4.158 13.504 1.00 90.50 76 PHE A CA 1
ATOM 574 C C . PHE A 1 76 ? -15.215 -4.751 14.566 1.00 90.50 76 PHE A C 1
ATOM 576 O O . PHE A 1 76 ? -16.405 -4.444 14.552 1.00 90.50 76 PHE A O 1
ATOM 583 N N . ALA A 1 77 ? -14.693 -5.511 15.533 1.00 90.44 77 ALA A N 1
ATOM 584 C CA . ALA A 1 77 ? -15.482 -6.057 16.638 1.00 90.44 77 ALA A CA 1
ATOM 585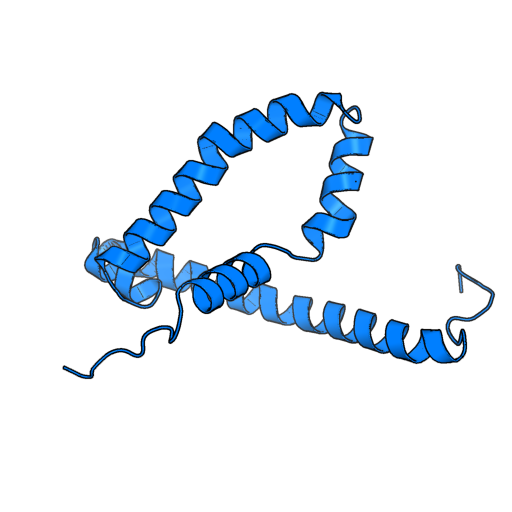 C C . ALA A 1 77 ? -16.134 -4.952 17.489 1.00 90.44 77 ALA A C 1
ATOM 587 O O . ALA A 1 77 ? -17.314 -5.045 17.828 1.00 90.44 77 ALA A O 1
ATOM 588 N N . LYS A 1 78 ? -15.390 -3.872 17.784 1.00 89.00 78 LYS A N 1
ATOM 589 C CA . LYS A 1 78 ? -15.906 -2.698 18.511 1.00 89.00 78 LYS A CA 1
ATOM 590 C C . LYS A 1 78 ? -16.927 -1.891 17.706 1.00 89.00 78 LYS A C 1
ATOM 592 O O . LYS A 1 78 ? -17.795 -1.265 18.306 1.00 89.00 78 LYS A O 1
ATOM 597 N N . ALA A 1 79 ? -16.828 -1.884 16.376 1.00 87.81 79 ALA A N 1
ATOM 598 C CA . ALA A 1 79 ? -17.837 -1.270 15.517 1.00 87.81 79 ALA A CA 1
ATOM 599 C C . ALA A 1 79 ? -19.129 -2.098 15.500 1.00 87.81 79 ALA A C 1
ATOM 601 O O . ALA A 1 79 ? -20.221 -1.560 15.676 1.00 87.81 79 ALA A O 1
ATOM 602 N N . LYS A 1 80 ? -19.000 -3.414 15.304 1.00 88.56 80 LYS A N 1
ATOM 603 C CA . LYS A 1 80 ? -20.087 -4.388 15.380 1.00 88.56 80 LYS A CA 1
ATOM 604 C C . LYS A 1 80 ? -19.486 -5.777 15.562 1.00 88.56 80 LYS A C 1
ATOM 606 O O . LYS A 1 80 ? -18.772 -6.248 14.687 1.00 88.56 80 LYS A O 1
ATOM 611 N N . GLN A 1 81 ? -19.849 -6.489 16.627 1.00 81.06 81 GLN A N 1
ATOM 612 C CA . GLN A 1 81 ? -19.264 -7.803 16.941 1.00 81.06 81 GLN A CA 1
ATOM 613 C C . GLN A 1 81 ? -19.364 -8.816 15.781 1.00 81.06 81 GLN A C 1
ATOM 615 O O . GLN A 1 81 ? -18.443 -9.585 15.539 1.00 81.06 81 GLN A O 1
ATOM 620 N N . LYS A 1 82 ? -20.435 -8.754 14.976 1.00 90.50 82 LYS A N 1
ATOM 621 C CA . LYS A 1 82 ? -20.611 -9.593 13.773 1.00 90.50 82 LYS A CA 1
ATOM 622 C C . LYS A 1 82 ? -19.614 -9.306 12.637 1.00 90.50 82 LYS A C 1
ATOM 624 O O . LYS A 1 82 ? -19.621 -10.032 11.650 1.00 90.50 82 LYS A O 1
ATOM 629 N N . TRP A 1 83 ? -18.829 -8.234 12.712 1.00 90.44 83 TRP A N 1
ATOM 630 C CA . TRP A 1 83 ? -17.886 -7.806 11.672 1.00 90.44 83 TRP A CA 1
ATOM 631 C C . TRP A 1 83 ? -16.432 -8.141 12.005 1.00 90.44 83 TRP A C 1
ATOM 633 O O . TRP A 1 83 ? -15.562 -7.903 11.177 1.00 90.44 83 TRP A O 1
ATOM 643 N N . GLU A 1 84 ? -16.149 -8.730 13.170 1.00 91.75 84 GLU A N 1
ATOM 644 C CA . GLU A 1 84 ? -14.786 -9.103 13.578 1.00 91.75 84 GLU A CA 1
ATOM 645 C C . GLU A 1 84 ? -14.054 -9.959 12.529 1.00 91.75 84 GLU A C 1
ATOM 647 O O . GLU A 1 84 ? -12.869 -9.745 12.263 1.00 91.75 84 GLU A O 1
ATOM 652 N N . TRP A 1 85 ? -14.774 -10.878 11.877 1.00 92.62 85 TRP A N 1
ATOM 653 C CA . TRP A 1 85 ? -14.220 -11.754 10.843 1.00 92.62 85 TRP A CA 1
ATOM 654 C C . TRP A 1 85 ? -13.626 -10.983 9.653 1.00 92.62 85 TRP A C 1
ATOM 656 O O . TRP A 1 85 ? -12.652 -11.448 9.067 1.00 92.62 85 TRP A O 1
ATOM 666 N N . LEU A 1 86 ? -14.147 -9.790 9.326 1.00 92.75 86 LEU A N 1
ATOM 667 C CA . LEU A 1 86 ? -13.601 -8.941 8.260 1.00 92.75 86 LEU A CA 1
ATOM 668 C C . LEU A 1 86 ? -12.192 -8.457 8.604 1.00 92.75 86 LEU A C 1
ATOM 670 O O . LEU A 1 86 ? -11.320 -8.418 7.740 1.00 92.7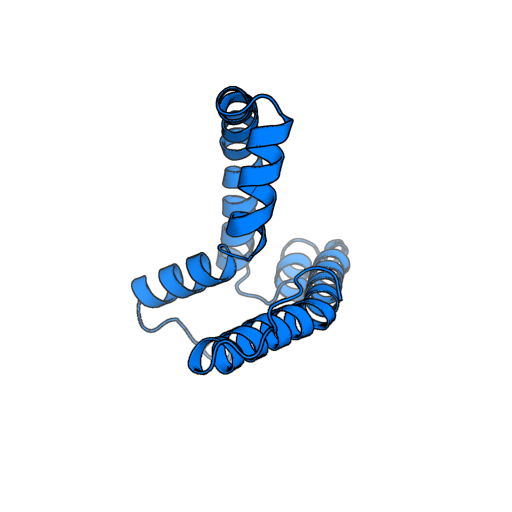5 86 LEU A O 1
ATOM 674 N N . GLY A 1 87 ? -11.944 -8.129 9.873 1.00 91.25 87 GLY A N 1
ATOM 675 C CA . GLY A 1 87 ? -10.612 -7.731 10.312 1.00 91.25 87 GLY A CA 1
ATOM 676 C C . GLY A 1 87 ? -9.626 -8.899 10.299 1.00 91.25 87 GLY A C 1
ATOM 677 O O . GLY A 1 87 ? -8.473 -8.713 9.918 1.00 91.25 87 GLY A O 1
ATOM 678 N N . TRP A 1 88 ? -10.066 -10.111 10.652 1.00 94.50 88 TRP A N 1
ATOM 679 C CA . TRP A 1 88 ? -9.233 -11.315 10.522 1.00 94.50 88 TRP A CA 1
ATOM 680 C C . TRP A 1 88 ? -8.934 -11.660 9.064 1.00 94.50 88 TRP A C 1
ATOM 682 O O . TRP A 1 88 ? -7.807 -12.029 8.740 1.00 94.50 88 TRP A O 1
ATOM 692 N N . TRP A 1 89 ? -9.910 -11.470 8.176 1.00 95.56 89 TRP A N 1
ATOM 693 C CA . TRP A 1 89 ? -9.717 -11.627 6.739 1.00 95.56 89 TRP A CA 1
ATOM 694 C C . TRP A 1 89 ? -8.649 -10.670 6.198 1.00 95.56 89 TRP A C 1
ATOM 696 O O . TRP A 1 89 ? -7.745 -11.102 5.488 1.00 95.56 89 TRP A O 1
ATOM 706 N N . GLN A 1 90 ? -8.684 -9.393 6.590 1.00 92.62 90 GLN A N 1
ATOM 707 C CA . GLN A 1 90 ? -7.647 -8.426 6.211 1.00 92.62 90 GLN A CA 1
ATOM 708 C C . GLN A 1 90 ? -6.252 -8.859 6.682 1.00 92.62 90 GLN A C 1
ATOM 710 O O . GLN A 1 90 ? -5.308 -8.821 5.898 1.00 92.62 90 GLN A O 1
ATOM 715 N N . VAL A 1 91 ? -6.125 -9.330 7.928 1.00 95.00 91 VAL A N 1
ATOM 716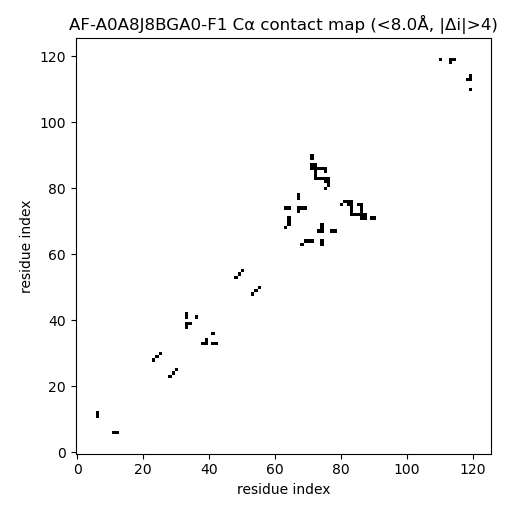 C CA . VAL A 1 91 ? -4.849 -9.838 8.464 1.00 95.00 91 VAL A CA 1
ATOM 717 C C . VAL A 1 91 ? -4.345 -11.038 7.657 1.00 95.00 91 VAL A C 1
ATOM 719 O O . VAL A 1 91 ? -3.162 -11.095 7.325 1.00 95.00 91 VAL A O 1
ATOM 722 N N . PHE A 1 92 ? -5.231 -11.972 7.299 1.00 96.69 92 PHE A N 1
ATOM 723 C CA . PHE A 1 92 ? -4.879 -13.121 6.465 1.00 96.69 92 PHE A CA 1
ATOM 724 C C . PHE A 1 92 ? -4.384 -12.693 5.077 1.00 96.69 92 PHE A C 1
ATOM 726 O O . PHE A 1 92 ? -3.338 -13.157 4.628 1.00 96.69 92 PHE A O 1
ATOM 733 N N . VAL A 1 93 ? -5.077 -11.758 4.421 1.00 95.81 93 VAL A N 1
ATOM 734 C CA . VAL A 1 93 ? -4.653 -11.216 3.121 1.00 95.81 93 VAL A CA 1
ATOM 735 C C . VAL A 1 93 ? -3.279 -10.548 3.227 1.00 95.81 93 VAL A C 1
ATOM 737 O O . VAL A 1 93 ? -2.401 -10.835 2.414 1.00 95.81 93 VAL A O 1
ATOM 740 N N . SER A 1 94 ? -3.041 -9.720 4.250 1.00 94.06 94 SER A N 1
ATOM 741 C CA . SER A 1 94 ? -1.727 -9.102 4.480 1.00 94.06 94 SER A CA 1
ATOM 742 C C . SER A 1 94 ? -0.622 -10.138 4.708 1.00 94.06 94 SER A C 1
ATOM 744 O O . SER A 1 94 ? 0.495 -9.963 4.218 1.00 94.06 94 SER A O 1
ATOM 746 N N . PHE A 1 95 ? -0.922 -11.234 5.409 1.00 96.19 95 PHE A N 1
ATOM 747 C CA . PHE A 1 95 ? 0.021 -12.331 5.622 1.00 96.19 95 PHE A CA 1
ATOM 748 C C . PHE A 1 95 ? 0.397 -13.023 4.306 1.00 96.19 95 PHE A C 1
ATOM 750 O O . PHE A 1 95 ? 1.582 -13.150 4.004 1.00 96.19 95 PHE A O 1
ATOM 757 N N . VAL A 1 96 ? -0.591 -13.388 3.482 1.00 96.94 96 VAL A N 1
ATOM 758 C CA . VAL A 1 96 ? -0.350 -13.997 2.162 1.00 96.94 96 VAL A CA 1
ATOM 759 C C . VAL A 1 96 ? 0.475 -13.070 1.268 1.00 96.94 96 VAL A C 1
ATOM 761 O O . VAL A 1 96 ? 1.414 -13.527 0.617 1.00 96.94 96 VAL A O 1
ATOM 764 N N . ILE A 1 97 ? 0.180 -11.765 1.281 1.00 93.75 97 ILE A N 1
ATOM 765 C CA . ILE A 1 97 ? 0.959 -10.767 0.537 1.00 93.75 97 ILE A CA 1
ATOM 766 C C . ILE A 1 97 ? 2.415 -10.753 0.998 1.00 93.75 97 ILE A C 1
ATOM 768 O O . ILE A 1 97 ? 3.329 -10.757 0.177 1.00 93.75 97 ILE A O 1
ATOM 772 N N . SER A 1 98 ? 2.639 -10.801 2.309 1.00 93.75 98 SER A N 1
ATOM 773 C CA . SER A 1 98 ? 3.982 -10.748 2.889 1.00 93.75 98 SER A CA 1
ATOM 774 C C . SER A 1 98 ? 4.856 -11.923 2.443 1.00 93.75 98 SER A C 1
ATOM 776 O O . SER A 1 98 ? 6.040 -11.724 2.184 1.00 93.75 98 SER A O 1
ATOM 778 N N . ILE A 1 99 ? 4.283 -13.123 2.282 1.00 96.00 99 ILE A N 1
ATOM 779 C CA . ILE A 1 99 ? 5.027 -14.327 1.873 1.00 96.00 99 ILE A CA 1
ATOM 780 C C . ILE A 1 99 ? 5.721 -14.127 0.521 1.00 96.00 99 ILE A C 1
ATOM 782 O O . ILE A 1 99 ? 6.924 -14.356 0.412 1.00 96.00 99 ILE A O 1
ATOM 786 N N . TYR A 1 100 ? 4.993 -13.691 -0.511 1.00 93.31 100 TYR A N 1
ATOM 787 C CA . TYR A 1 100 ? 5.599 -13.528 -1.836 1.00 93.31 100 TYR A CA 1
ATOM 788 C C . TYR A 1 100 ? 6.366 -12.208 -1.961 1.00 93.31 100 TYR A C 1
ATOM 790 O O . TYR A 1 100 ? 7.346 -12.134 -2.699 1.00 93.31 100 TYR A O 1
ATOM 798 N N . TYR A 1 101 ? 5.955 -11.160 -1.241 1.00 92.50 101 TYR A N 1
ATOM 799 C CA . TYR A 1 101 ? 6.588 -9.847 -1.363 1.00 92.50 101 TYR A CA 1
ATOM 800 C C . TYR A 1 101 ? 8.035 -9.858 -0.846 1.00 92.50 101 TYR A C 1
ATOM 802 O O . TYR A 1 101 ? 8.896 -9.199 -1.425 1.00 92.50 101 TYR A O 1
ATOM 810 N N . VAL A 1 102 ? 8.337 -10.670 0.176 1.00 94.38 102 VAL A N 1
ATOM 811 C CA . VAL A 1 102 ? 9.713 -10.875 0.668 1.00 94.38 102 VAL A CA 1
ATOM 812 C C . VAL A 1 102 ? 10.625 -11.458 -0.416 1.00 94.38 102 VAL A C 1
ATOM 814 O O . VAL A 1 102 ? 11.775 -11.037 -0.530 1.00 94.38 102 VAL A O 1
ATOM 817 N N . VAL A 1 103 ? 10.120 -12.367 -1.255 1.00 95.56 103 VAL A N 1
ATOM 818 C CA . VAL A 1 103 ? 10.895 -12.951 -2.365 1.00 95.56 103 VAL A CA 1
ATOM 819 C C . VAL A 1 103 ? 11.273 -11.880 -3.389 1.00 95.56 103 VAL A C 1
ATOM 821 O O . VAL A 1 103 ? 12.418 -11.823 -3.832 1.00 95.56 103 VAL A O 1
ATOM 824 N N . VAL A 1 104 ? 10.348 -10.973 -3.710 1.00 93.00 104 VAL A N 1
ATOM 825 C CA . VAL A 1 104 ? 10.620 -9.869 -4.644 1.00 93.00 104 VAL A CA 1
ATOM 826 C C . VAL A 1 104 ? 11.667 -8.903 -4.080 1.00 93.00 104 VAL A C 1
ATOM 828 O O . VAL A 1 104 ? 12.552 -8.458 -4.810 1.00 93.00 104 VAL A O 1
ATOM 831 N N . ILE A 1 105 ? 11.622 -8.617 -2.774 1.00 92.94 105 ILE A N 1
ATOM 832 C CA . ILE A 1 105 ? 12.666 -7.825 -2.104 1.00 92.94 105 ILE A CA 1
ATOM 833 C C . ILE A 1 105 ? 14.015 -8.551 -2.171 1.00 92.94 105 ILE A C 1
ATOM 835 O O . ILE A 1 105 ? 15.030 -7.918 -2.457 1.00 92.94 105 ILE A O 1
ATOM 839 N N . ALA A 1 106 ? 14.041 -9.868 -1.957 1.00 95.25 106 ALA A N 1
ATOM 840 C CA . ALA A 1 106 ? 15.267 -10.656 -2.053 1.00 95.25 106 ALA A CA 1
ATOM 841 C C . ALA A 1 106 ? 15.886 -10.585 -3.460 1.00 95.25 106 ALA A C 1
ATOM 843 O O . ALA A 1 106 ? 17.100 -10.425 -3.581 1.00 95.25 106 ALA A O 1
ATOM 844 N N . TRP A 1 107 ? 15.071 -10.618 -4.520 1.00 93.81 107 TRP A N 1
ATOM 845 C CA . TRP A 1 107 ? 15.550 -10.389 -5.886 1.00 93.81 107 TRP A CA 1
ATOM 846 C C . TRP A 1 107 ? 16.114 -8.981 -6.067 1.00 93.81 107 TRP A C 1
ATOM 848 O O . TRP A 1 107 ? 17.225 -8.845 -6.569 1.00 93.81 107 TRP A O 1
ATOM 858 N N . ALA A 1 108 ? 15.411 -7.941 -5.615 1.00 92.44 108 ALA A N 1
ATOM 859 C CA . ALA A 1 108 ? 15.902 -6.565 -5.711 1.00 92.44 108 ALA A CA 1
ATOM 860 C C . ALA A 1 108 ? 17.251 -6.375 -4.993 1.00 92.44 108 ALA A C 1
ATOM 862 O O . ALA A 1 108 ? 18.156 -5.736 -5.532 1.00 92.44 108 ALA A O 1
ATOM 863 N N . LEU A 1 109 ? 17.421 -6.977 -3.811 1.00 94.00 109 LEU A N 1
ATOM 864 C CA . LEU A 1 109 ? 18.689 -6.969 -3.079 1.00 94.00 109 LEU A CA 1
ATOM 865 C C . LEU A 1 109 ? 19.786 -7.725 -3.835 1.00 94.00 109 LEU A C 1
ATOM 867 O O . LEU A 1 109 ? 20.899 -7.219 -3.946 1.00 94.00 109 LEU A O 1
ATOM 871 N N . ASN A 1 110 ? 19.472 -8.894 -4.399 1.00 92.94 110 ASN A N 1
ATOM 872 C CA . ASN A 1 110 ? 20.419 -9.658 -5.209 1.00 92.94 110 ASN A CA 1
ATOM 873 C C . ASN A 1 110 ? 20.892 -8.843 -6.426 1.00 92.94 110 ASN A C 1
ATOM 875 O O . ASN A 1 110 ? 22.090 -8.636 -6.599 1.00 92.94 110 ASN A O 1
ATOM 879 N N . TYR A 1 111 ? 19.968 -8.267 -7.201 1.00 91.06 111 TYR A N 1
ATOM 880 C CA . TYR A 1 111 ? 20.313 -7.397 -8.330 1.00 91.06 111 TYR A CA 1
ATOM 881 C C . TYR A 1 111 ? 21.111 -6.158 -7.910 1.00 91.06 111 TYR A C 1
ATOM 883 O O . TYR A 1 111 ? 22.006 -5.738 -8.638 1.00 91.06 111 TYR A O 1
ATOM 891 N N . THR A 1 112 ? 20.849 -5.602 -6.725 1.00 93.06 112 THR A N 1
ATOM 892 C CA . THR A 1 112 ? 21.640 -4.487 -6.178 1.00 93.06 112 THR A CA 1
ATOM 893 C C . THR A 1 112 ? 23.091 -4.900 -5.920 1.00 93.06 112 THR A C 1
ATOM 895 O O . THR A 1 112 ? 24.009 -4.139 -6.218 1.00 93.06 112 THR A O 1
ATOM 898 N N . LEU A 1 113 ? 23.325 -6.114 -5.413 1.00 90.94 113 LEU A N 1
ATOM 899 C CA . LEU A 1 113 ? 24.678 -6.646 -5.228 1.00 90.94 113 LEU A CA 1
ATOM 900 C C . LEU A 1 113 ? 25.344 -6.954 -6.574 1.00 90.94 113 LEU A C 1
ATOM 902 O O . LEU A 1 113 ? 26.496 -6.574 -6.783 1.00 90.94 113 LEU A O 1
ATOM 906 N N . LEU A 1 114 ? 24.615 -7.565 -7.512 1.00 90.56 114 LEU A N 1
ATOM 907 C CA . LEU A 1 114 ? 25.111 -7.833 -8.866 1.00 90.56 114 LEU A CA 1
ATOM 908 C C . LEU A 1 114 ? 25.486 -6.546 -9.611 1.00 90.56 114 LEU A C 1
ATOM 910 O O . LEU A 1 114 ? 26.448 -6.561 -10.378 1.00 90.56 114 LEU A O 1
ATOM 914 N N . ALA A 1 115 ? 24.803 -5.429 -9.336 1.00 90.50 115 ALA A N 1
ATOM 915 C CA . ALA A 1 115 ? 25.090 -4.122 -9.930 1.00 90.50 115 ALA A CA 1
ATOM 916 C C . ALA A 1 115 ? 26.490 -3.594 -9.658 1.00 90.50 115 ALA A C 1
ATOM 918 O O . ALA A 1 115 ? 27.002 -2.817 -10.458 1.00 90.50 115 ALA A O 1
ATOM 919 N N . THR A 1 116 ? 27.134 -4.042 -8.582 1.00 90.81 116 THR A N 1
ATOM 920 C CA . THR A 1 116 ? 28.507 -3.627 -8.276 1.00 90.81 116 THR A CA 1
ATOM 921 C C . THR A 1 116 ? 29.520 -4.149 -9.296 1.00 90.81 116 THR A C 1
ATOM 923 O O . THR A 1 116 ? 30.491 -3.459 -9.586 1.00 90.81 116 THR A O 1
ATOM 926 N N . ASN A 1 117 ? 29.263 -5.323 -9.882 1.00 88.75 117 ASN A N 1
ATOM 927 C CA . ASN A 1 117 ? 30.175 -6.006 -10.803 1.00 88.75 117 ASN A CA 1
ATOM 928 C C . ASN A 1 117 ? 29.532 -6.312 -12.170 1.00 88.75 117 ASN A C 1
ATOM 930 O O . ASN A 1 117 ? 30.091 -7.093 -12.934 1.00 88.75 117 ASN A O 1
ATOM 934 N N . LEU A 1 118 ? 28.344 -5.756 -12.456 1.00 85.19 118 LEU A N 1
ATOM 935 C CA . LEU A 1 118 ? 27.508 -6.085 -13.623 1.00 85.19 118 LEU A CA 1
ATOM 936 C C . LEU A 1 118 ? 27.343 -7.603 -13.843 1.00 85.19 118 LEU A C 1
ATOM 938 O O . LEU A 1 118 ? 27.292 -8.097 -14.967 1.00 85.19 118 LEU A O 1
ATOM 942 N N . GLY A 1 119 ? 27.244 -8.360 -12.748 1.00 82.50 119 GLY A N 1
ATOM 943 C CA . GLY A 1 119 ? 27.271 -9.827 -12.755 1.00 82.50 119 GLY A CA 1
ATOM 944 C C . GLY A 1 119 ? 25.999 -10.503 -13.280 1.00 82.50 119 GLY A C 1
ATOM 945 O O . GLY A 1 119 ? 25.850 -11.709 -13.118 1.00 82.50 119 GLY A O 1
ATOM 946 N N . TRP A 1 120 ? 25.069 -9.748 -13.868 1.00 78.56 120 TRP A N 1
ATOM 947 C CA . TRP A 1 120 ? 23.827 -10.261 -14.460 1.00 78.56 120 TRP A CA 1
ATOM 948 C C . TRP A 1 120 ? 24.012 -10.848 -15.869 1.00 78.56 120 TRP A C 1
ATOM 950 O O . TRP A 1 120 ? 23.039 -11.309 -16.454 1.00 78.56 120 TRP A O 1
ATOM 960 N N . GLY A 1 121 ? 25.244 -10.864 -16.389 1.00 76.31 121 GLY A N 1
ATOM 961 C CA . GLY A 1 121 ? 25.583 -11.450 -17.687 1.00 76.31 121 GLY A CA 1
ATOM 962 C C . GLY A 1 121 ? 25.272 -10.536 -18.876 1.00 76.31 121 GLY A C 1
ATOM 963 O O . GLY A 1 121 ? 24.582 -9.527 -18.751 1.00 76.31 121 GLY A O 1
ATOM 964 N N . GLU A 1 122 ? 25.818 -10.878 -20.044 1.00 75.50 122 GLU A N 1
ATOM 965 C CA . GLU A 1 122 ? 25.567 -10.141 -21.294 1.00 75.50 122 GLU A CA 1
ATOM 966 C C . GLU A 1 122 ? 24.311 -10.634 -22.027 1.00 75.50 122 GLU A C 1
ATOM 968 O O . GLU A 1 122 ? 23.712 -9.892 -22.808 1.00 75.50 122 GLU A O 1
ATOM 973 N N . ASP A 1 123 ? 23.885 -11.872 -21.758 1.00 75.44 123 ASP A N 1
ATOM 974 C CA . ASP A 1 123 ? 22.697 -12.453 -22.370 1.00 75.44 123 ASP A CA 1
ATOM 975 C C . ASP A 1 123 ? 21.464 -12.225 -21.492 1.00 75.44 123 ASP A C 1
ATOM 977 O O . ASP A 1 123 ? 21.240 -12.891 -20.485 1.00 75.44 123 ASP A O 1
ATOM 981 N N . THR A 1 124 ? 20.639 -11.268 -21.905 1.00 65.44 124 THR A N 1
ATOM 982 C CA . THR A 1 124 ? 19.368 -10.932 -21.243 1.00 65.44 124 THR A CA 1
ATOM 983 C C . THR A 1 124 ? 18.268 -11.982 -21.449 1.00 65.44 124 THR A C 1
ATOM 985 O O . THR A 1 124 ? 17.164 -11.804 -20.933 1.00 65.44 124 THR A O 1
ATOM 988 N N . LYS A 1 125 ? 18.534 -13.048 -22.221 1.00 62.91 125 LYS A N 1
ATOM 989 C CA . LYS A 1 125 ? 17.572 -14.104 -22.572 1.00 62.91 125 LYS A CA 1
ATOM 990 C C . LYS A 1 125 ? 17.941 -15.496 -22.043 1.00 62.91 125 LYS A C 1
ATOM 992 O O . LYS A 1 125 ? 17.156 -16.417 -22.276 1.00 62.91 125 LYS A O 1
ATOM 997 N N . ALA A 1 126 ? 19.105 -15.648 -21.409 1.00 52.12 126 ALA A N 1
ATOM 998 C CA . ALA A 1 126 ? 19.599 -16.922 -20.882 1.00 52.12 126 ALA A CA 1
ATOM 999 C C . ALA A 1 126 ? 18.972 -17.293 -19.529 1.00 52.12 126 ALA A C 1
ATOM 1001 O O . ALA A 1 126 ? 18.718 -16.378 -18.712 1.00 52.12 126 ALA A O 1
#

Solvent-accessible surface area (backbone atoms only — not comparable to full-atom values): 7260 Å² total; per-residue (Å²): 130,85,84,74,88,70,75,95,41,70,64,60,50,50,53,54,52,50,58,72,68,63,52,68,56,68,71,58,46,49,56,49,52,26,53,77,52,60,36,77,62,33,50,57,62,48,50,51,45,38,65,70,46,49,52,54,49,53,52,49,53,53,49,47,42,68,73,55,68,46,56,60,31,52,26,29,28,73,74,38,66,92,40,22,64,57,22,49,50,52,54,52,53,53,51,60,49,48,63,58,50,53,54,55,50,52,50,54,53,48,54,57,59,31,61,79,72,62,68,75,63,90,58,91,83,116